Protein AF-A0A947M4A8-F1 (afdb_monomer_lite)

Sequence (97 aa):
MIPVLATLAAILVSLAGIILLAASDPKRRRVFGLPEARRRPVALACLCLVAPGIALLIAGQPAAFVMWLAAVPLVGWALAALSPTRVARMGSGLFRR

Structure (mmCIF, N/CA/C/O backbone):
data_AF-A0A947M4A8-F1
#
_entry.id   AF-A0A947M4A8-F1
#
loop_
_atom_site.group_PDB
_atom_site.id
_atom_site.type_symbol
_atom_site.label_atom_id
_atom_site.label_alt_id
_atom_site.label_comp_id
_atom_site.label_asym_id
_atom_site.label_entity_id
_atom_site.label_seq_id
_atom_site.pdbx_PDB_ins_code
_atom_site.Cartn_x
_atom_site.Cartn_y
_atom_site.Cartn_z
_atom_site.occupancy
_atom_site.B_iso_or_equiv
_atom_site.auth_seq_id
_atom_site.auth_comp_id
_atom_site.auth_asym_id
_atom_site.auth_atom_id
_atom_site.pdbx_PDB_model_num
ATOM 1 N N . MET A 1 1 ? 7.523 -9.712 -19.993 1.00 62.56 1 MET A N 1
ATOM 2 C CA . MET A 1 1 ? 7.109 -10.448 -18.770 1.00 62.56 1 MET A CA 1
ATOM 3 C C . MET A 1 1 ? 7.548 -9.748 -17.478 1.00 62.56 1 MET A C 1
ATOM 5 O O . MET A 1 1 ? 6.715 -9.586 -16.599 1.00 62.56 1 MET A O 1
ATOM 9 N N . ILE A 1 2 ? 8.789 -9.249 -17.383 1.00 72.62 2 ILE A N 1
ATOM 10 C CA . ILE A 1 2 ? 9.318 -8.501 -16.217 1.00 72.62 2 ILE A CA 1
ATOM 11 C C . ILE A 1 2 ? 8.440 -7.314 -15.736 1.00 72.62 2 ILE A C 1
ATOM 13 O O . ILE A 1 2 ? 8.185 -7.243 -14.534 1.00 72.62 2 ILE A O 1
ATOM 17 N N . PRO A 1 3 ? 7.912 -6.414 -16.599 1.00 82.00 3 PRO A N 1
ATOM 18 C CA . PRO A 1 3 ? 7.169 -5.241 -16.116 1.00 82.00 3 PRO A CA 1
ATOM 19 C C . PRO A 1 3 ? 5.827 -5.604 -15.470 1.00 82.00 3 PRO A C 1
ATOM 21 O O . PRO A 1 3 ? 5.401 -4.950 -14.522 1.00 82.00 3 PRO A O 1
ATOM 24 N N . VAL A 1 4 ? 5.179 -6.678 -15.932 1.00 90.25 4 VAL A N 1
ATOM 25 C CA . VAL A 1 4 ? 3.917 -7.161 -15.353 1.00 90.25 4 VAL A CA 1
ATOM 26 C C . VAL A 1 4 ? 4.151 -7.662 -13.931 1.00 90.25 4 VAL A C 1
ATOM 28 O O . VAL A 1 4 ? 3.430 -7.274 -13.017 1.00 90.25 4 VAL A O 1
ATOM 31 N N . LEU A 1 5 ? 5.200 -8.464 -13.725 1.00 92.12 5 LEU A N 1
ATOM 32 C CA . LEU A 1 5 ? 5.537 -8.979 -12.401 1.00 92.12 5 LEU A CA 1
ATOM 33 C C . LEU A 1 5 ? 5.912 -7.847 -11.434 1.00 92.12 5 LEU A C 1
ATOM 35 O O . LEU A 1 5 ? 5.440 -7.839 -10.299 1.00 92.12 5 LEU A O 1
ATOM 39 N N . ALA A 1 6 ? 6.689 -6.862 -11.898 1.00 90.44 6 ALA A N 1
ATOM 40 C CA . ALA A 1 6 ? 7.032 -5.677 -11.111 1.00 90.44 6 ALA A CA 1
ATOM 41 C C . ALA A 1 6 ? 5.788 -4.857 -10.726 1.00 90.44 6 ALA A C 1
ATOM 43 O O . ALA A 1 6 ? 5.662 -4.431 -9.580 1.00 90.44 6 ALA A O 1
ATOM 44 N N . THR A 1 7 ? 4.840 -4.697 -11.655 1.00 91.38 7 THR A N 1
ATOM 45 C CA . THR A 1 7 ? 3.564 -4.004 -11.404 1.00 91.38 7 THR A CA 1
ATOM 46 C C . THR A 1 7 ? 2.749 -4.731 -10.335 1.00 91.38 7 THR A C 1
ATOM 48 O O . THR A 1 7 ? 2.321 -4.117 -9.359 1.00 91.38 7 THR A O 1
ATOM 51 N N . LEU A 1 8 ? 2.569 -6.049 -10.477 1.00 93.62 8 LEU A N 1
ATOM 52 C CA . LEU A 1 8 ? 1.815 -6.860 -9.516 1.00 93.62 8 LEU A CA 1
ATOM 53 C C . LEU A 1 8 ? 2.462 -6.841 -8.128 1.00 93.62 8 LEU A C 1
ATOM 55 O O . LEU A 1 8 ? 1.765 -6.644 -7.134 1.00 93.62 8 LEU A O 1
ATOM 59 N N . ALA A 1 9 ? 3.786 -6.989 -8.056 1.00 93.25 9 ALA A N 1
ATOM 60 C CA . ALA A 1 9 ? 4.520 -6.922 -6.798 1.00 93.25 9 ALA A CA 1
ATOM 61 C C . ALA A 1 9 ? 4.354 -5.553 -6.124 1.00 93.25 9 ALA A C 1
ATOM 63 O O . ALA A 1 9 ? 4.042 -5.490 -4.935 1.00 93.25 9 ALA A O 1
ATOM 64 N N . ALA A 1 10 ? 4.486 -4.461 -6.884 1.00 92.94 10 ALA A N 1
ATOM 65 C CA . ALA A 1 10 ? 4.309 -3.115 -6.356 1.00 92.94 10 ALA A CA 1
ATOM 66 C C . ALA A 1 10 ? 2.894 -2.890 -5.810 1.00 92.94 10 ALA A C 1
ATOM 68 O O . ALA A 1 10 ? 2.737 -2.359 -4.713 1.00 92.94 10 ALA A O 1
ATOM 69 N N . ILE A 1 11 ? 1.868 -3.350 -6.534 1.00 94.12 11 ILE A N 1
ATOM 70 C CA . ILE A 1 11 ? 0.472 -3.257 -6.090 1.00 94.12 11 ILE A CA 1
ATOM 71 C C . ILE A 1 11 ? 0.262 -4.052 -4.799 1.00 94.12 11 ILE A C 1
ATOM 73 O O . ILE A 1 11 ? -0.327 -3.520 -3.862 1.00 94.12 11 ILE A O 1
ATOM 77 N N . LEU A 1 12 ? 0.754 -5.293 -4.716 1.00 93.56 12 LEU A N 1
ATOM 78 C CA . LEU A 1 12 ? 0.581 -6.147 -3.535 1.00 93.56 12 LEU A CA 1
ATOM 79 C C . LEU A 1 12 ? 1.251 -5.556 -2.287 1.00 93.56 12 LEU A C 1
ATOM 81 O O . LEU A 1 12 ? 0.645 -5.543 -1.213 1.00 93.56 12 LEU A O 1
ATOM 85 N N . VAL A 1 13 ? 2.470 -5.028 -2.430 1.00 94.06 13 VAL A N 1
ATOM 86 C CA . VAL A 1 13 ? 3.191 -4.375 -1.325 1.00 94.06 13 VAL A CA 1
ATOM 87 C C . VAL A 1 13 ? 2.454 -3.111 -0.874 1.00 94.06 13 VAL A C 1
ATOM 89 O O . VAL A 1 13 ? 2.233 -2.923 0.327 1.00 94.06 13 VAL A O 1
ATOM 92 N N . SER A 1 14 ? 1.982 -2.291 -1.815 1.00 94.00 14 SER A N 1
ATOM 93 C CA . SER A 1 14 ? 1.182 -1.110 -1.487 1.00 94.00 14 SER A CA 1
ATOM 94 C C . SER A 1 14 ? -0.150 -1.470 -0.829 1.00 94.00 14 SER A C 1
ATOM 96 O O . SER A 1 14 ? -0.571 -0.789 0.107 1.00 94.00 14 SER A O 1
ATOM 98 N N . LEU A 1 15 ? -0.782 -2.576 -1.237 1.00 92.00 15 LEU A N 1
ATOM 99 C CA . LEU A 1 15 ? -2.013 -3.086 -0.628 1.00 92.00 15 LEU A CA 1
ATOM 100 C C . LEU A 1 15 ? -1.829 -3.411 0.848 1.00 92.00 15 LEU A C 1
ATOM 102 O O . LEU A 1 15 ? -2.660 -3.028 1.672 1.00 92.00 15 LEU A O 1
ATOM 106 N N . ALA A 1 16 ? -0.731 -4.089 1.185 1.00 90.75 16 ALA A N 1
ATOM 107 C CA . ALA A 1 16 ? -0.392 -4.386 2.569 1.00 90.75 16 ALA A CA 1
ATOM 108 C C . ALA A 1 16 ? -0.256 -3.090 3.386 1.00 90.75 16 ALA A C 1
ATOM 110 O O . ALA A 1 16 ? -0.813 -2.995 4.481 1.00 90.7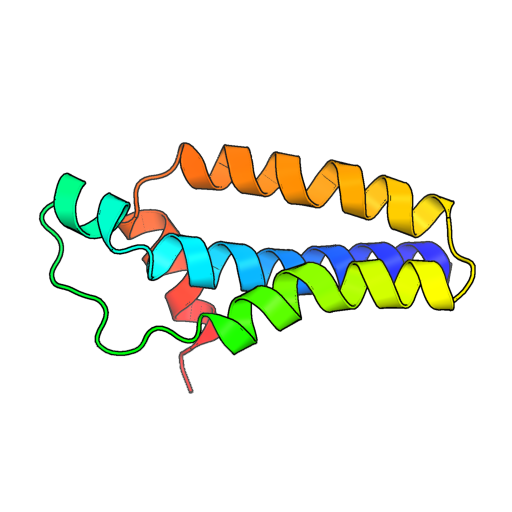5 16 ALA A O 1
ATOM 111 N N . GLY A 1 17 ? 0.393 -2.064 2.821 1.00 90.25 17 GLY A N 1
ATOM 112 C CA . GLY A 1 17 ? 0.485 -0.730 3.421 1.00 90.25 17 GLY A CA 1
ATOM 113 C C . GLY A 1 17 ? -0.884 -0.101 3.702 1.00 90.25 17 GLY A C 1
ATOM 114 O O . GLY A 1 17 ? -1.147 0.320 4.832 1.00 90.25 17 GLY A O 1
ATOM 115 N N . ILE A 1 18 ? -1.795 -0.099 2.720 1.00 91.25 18 ILE A N 1
ATOM 116 C CA . ILE A 1 18 ? -3.151 0.451 2.907 1.00 91.25 18 ILE A CA 1
ATOM 117 C C . ILE A 1 18 ? -3.927 -0.335 3.961 1.00 91.25 18 ILE A C 1
ATOM 119 O O . ILE A 1 18 ? -4.562 0.278 4.815 1.00 91.25 18 ILE A O 1
ATOM 123 N N . ILE A 1 19 ? -3.882 -1.669 3.941 1.00 89.19 19 ILE A N 1
ATOM 124 C CA . ILE A 1 19 ? -4.597 -2.502 4.922 1.00 89.19 19 ILE A CA 1
ATOM 125 C C . ILE A 1 19 ? -4.106 -2.192 6.342 1.00 89.19 19 ILE A C 1
ATOM 127 O O . ILE A 1 19 ? -4.924 -2.042 7.253 1.00 89.19 19 ILE A O 1
ATOM 131 N N . LEU A 1 20 ? -2.792 -2.035 6.532 1.00 86.81 20 LEU A N 1
ATOM 132 C CA . LEU A 1 20 ? -2.204 -1.677 7.825 1.00 86.81 20 LEU A CA 1
ATOM 133 C C . LEU A 1 20 ? -2.649 -0.287 8.301 1.00 86.81 20 LEU A C 1
ATOM 135 O O . LEU A 1 20 ? -3.032 -0.136 9.467 1.00 86.81 20 LEU A O 1
ATOM 139 N N . LEU A 1 21 ? -2.652 0.717 7.418 1.00 87.62 21 LEU A N 1
ATOM 140 C CA . LEU A 1 21 ? -3.152 2.059 7.741 1.00 87.62 21 LEU A CA 1
ATOM 141 C C . LEU A 1 21 ? -4.648 2.019 8.076 1.00 87.62 21 LEU A C 1
ATOM 143 O O . LEU A 1 21 ? -5.070 2.494 9.128 1.00 87.62 21 LEU A O 1
ATOM 147 N N . ALA A 1 22 ? -5.445 1.367 7.235 1.00 87.06 22 ALA A N 1
ATOM 148 C CA . ALA A 1 22 ? -6.892 1.287 7.372 1.00 87.06 22 ALA A CA 1
ATOM 149 C C . ALA A 1 22 ? -7.344 0.526 8.633 1.00 87.06 22 ALA A C 1
ATOM 151 O O . ALA A 1 22 ? -8.394 0.858 9.187 1.00 87.06 22 ALA A O 1
ATOM 152 N N . ALA A 1 23 ? -6.576 -0.470 9.092 1.00 83.06 23 ALA A N 1
ATOM 153 C CA . ALA A 1 23 ? -6.843 -1.226 10.321 1.00 83.06 23 ALA A CA 1
ATOM 154 C C . ALA A 1 23 ? -6.395 -0.499 11.605 1.00 83.06 23 ALA A C 1
ATOM 156 O O . ALA A 1 23 ? -6.934 -0.756 12.688 1.00 83.06 23 ALA A O 1
ATOM 157 N N . SER A 1 24 ? -5.394 0.381 11.510 1.00 83.19 24 SER A N 1
ATOM 158 C CA . SER A 1 24 ? -4.846 1.127 12.653 1.00 83.19 24 SER A CA 1
ATOM 159 C C . SER A 1 24 ? -5.398 2.549 12.789 1.00 83.19 24 SER A C 1
ATOM 161 O O . SER A 1 24 ? -5.131 3.193 13.804 1.00 83.19 24 SER A O 1
ATOM 163 N N . ASP A 1 25 ? -6.211 3.002 11.829 1.00 85.19 25 ASP A N 1
ATOM 164 C CA . ASP A 1 25 ? -6.789 4.345 11.799 1.00 85.19 25 ASP A CA 1
ATOM 165 C C . ASP A 1 25 ? -7.636 4.660 13.058 1.00 85.19 25 ASP A C 1
ATOM 167 O O . ASP A 1 25 ? -8.671 4.017 13.295 1.00 85.19 25 ASP A O 1
ATOM 171 N N . PRO A 1 26 ? -7.238 5.657 13.876 1.00 82.44 26 PRO A N 1
ATOM 172 C CA . PRO A 1 26 ? -7.940 5.998 15.113 1.00 82.44 26 PRO A CA 1
ATOM 173 C C . PRO A 1 26 ? -9.354 6.534 14.880 1.00 82.44 26 PRO A C 1
ATOM 175 O O . PRO A 1 26 ? -10.258 6.242 15.664 1.00 82.44 26 PRO A O 1
ATOM 178 N N . LYS A 1 27 ? -9.567 7.297 13.798 1.00 83.38 27 LYS A N 1
ATOM 179 C CA . LYS A 1 27 ? -10.863 7.921 13.497 1.00 83.38 27 LYS A CA 1
ATOM 180 C C . LYS A 1 27 ? -11.903 6.853 13.169 1.00 83.38 27 LYS A C 1
ATOM 182 O O . LYS A 1 27 ? -12.987 6.863 13.751 1.00 83.38 27 LYS A O 1
ATOM 187 N N . ARG A 1 28 ? -11.561 5.887 12.314 1.00 80.69 28 ARG A N 1
ATOM 188 C CA . ARG A 1 28 ? -12.422 4.742 11.990 1.00 80.69 28 ARG A CA 1
ATOM 189 C C . ARG A 1 28 ? -12.663 3.881 13.220 1.00 80.69 28 ARG A C 1
ATOM 191 O O . ARG A 1 28 ? -13.805 3.547 13.499 1.00 80.69 28 ARG A O 1
ATOM 198 N N . ARG A 1 29 ? -11.642 3.559 14.015 1.00 83.31 29 ARG A N 1
ATOM 199 C CA . ARG A 1 29 ? -11.854 2.736 15.221 1.00 83.31 29 ARG A CA 1
ATOM 200 C C . ARG A 1 29 ? -12.786 3.409 16.230 1.00 83.31 29 ARG A C 1
ATOM 202 O O . ARG A 1 29 ? -13.673 2.733 16.744 1.00 83.31 29 ARG A O 1
ATOM 209 N N . ARG A 1 30 ? -12.665 4.728 16.426 1.00 85.25 30 ARG A N 1
ATOM 210 C CA . ARG A 1 30 ? -13.549 5.508 17.306 1.00 85.25 30 ARG A CA 1
ATOM 211 C C . ARG A 1 30 ? -15.002 5.513 16.827 1.00 85.25 30 ARG A C 1
ATOM 213 O O . ARG A 1 30 ? -15.891 5.276 17.634 1.00 85.25 30 ARG A O 1
ATOM 220 N N . VAL A 1 31 ? -15.242 5.743 15.532 1.00 87.00 31 VAL A N 1
ATOM 221 C CA . VAL A 1 31 ? -16.601 5.731 14.947 1.00 87.00 31 VAL A CA 1
ATOM 222 C C . VAL A 1 31 ? -17.277 4.366 15.111 1.00 87.00 31 VAL A C 1
ATOM 224 O O . VAL A 1 31 ? -18.481 4.299 15.324 1.00 87.00 31 VAL A O 1
ATOM 227 N N . PHE A 1 32 ? -16.504 3.281 15.056 1.00 83.88 32 PHE A N 1
ATOM 228 C CA . PHE A 1 32 ? -17.009 1.913 15.202 1.00 83.88 32 PHE A CA 1
ATOM 229 C C . PHE A 1 32 ? -16.929 1.366 16.642 1.00 83.88 32 PHE A C 1
ATOM 231 O O . PHE A 1 32 ? -17.125 0.168 16.839 1.00 83.88 32 PHE A O 1
ATOM 238 N N . GLY A 1 33 ? -16.624 2.200 17.645 1.00 83.19 33 GLY A N 1
ATOM 239 C CA . GLY A 1 33 ? -16.572 1.790 19.057 1.00 83.19 33 GLY A CA 1
ATOM 240 C C . GLY A 1 33 ? -15.491 0.752 19.390 1.00 83.19 33 GLY A C 1
ATOM 241 O O . GLY A 1 33 ? -15.598 0.043 20.387 1.00 83.19 33 GLY A O 1
ATOM 242 N N . LEU A 1 34 ? -14.459 0.625 18.553 1.00 82.75 34 LEU A N 1
ATOM 243 C CA . LEU A 1 34 ? -13.358 -0.313 18.766 1.00 82.75 34 LEU A CA 1
ATOM 244 C C . LEU A 1 34 ? -12.302 0.298 19.705 1.00 82.75 34 LEU A C 1
ATOM 246 O O . LEU A 1 34 ? -12.041 1.501 19.618 1.00 82.75 34 LEU A O 1
ATOM 250 N N . PRO A 1 35 ? -11.620 -0.515 20.539 1.00 80.75 35 PRO A N 1
ATOM 251 C CA . PRO A 1 35 ? -10.511 -0.040 21.368 1.00 80.75 35 PRO A CA 1
ATOM 252 C C . PRO A 1 35 ? -9.401 0.545 20.493 1.00 80.75 35 PRO A C 1
ATOM 254 O O . PRO A 1 35 ? -9.317 0.221 19.308 1.00 80.75 35 PRO A O 1
ATOM 257 N N . GLU A 1 36 ? -8.516 1.373 21.041 1.00 78.81 36 GLU A N 1
ATOM 258 C CA . GLU A 1 36 ? -7.403 1.920 20.262 1.00 78.81 36 GLU A CA 1
ATOM 259 C C . GLU A 1 36 ? -6.407 0.843 19.796 1.00 78.81 36 GLU A C 1
ATOM 261 O O . GLU A 1 36 ? -6.257 -0.228 20.389 1.00 78.81 36 GLU A O 1
ATOM 266 N N . ALA A 1 37 ? -5.709 1.117 18.692 1.00 76.81 37 ALA A N 1
ATOM 267 C CA . ALA A 1 37 ? -4.634 0.255 18.215 1.00 76.81 37 ALA A CA 1
ATOM 268 C C . ALA A 1 37 ? -3.411 0.359 19.143 1.00 76.81 37 ALA A C 1
ATOM 270 O O . ALA A 1 37 ? -2.824 1.433 19.257 1.00 76.81 37 ALA A O 1
ATOM 271 N N . ARG A 1 38 ? -2.981 -0.766 19.739 1.00 72.56 38 ARG A N 1
ATOM 272 C CA . ARG A 1 38 ? -1.792 -0.836 20.617 1.00 72.56 38 ARG A CA 1
ATOM 273 C C . ARG A 1 38 ? -0.483 -0.497 19.893 1.00 72.56 38 ARG A C 1
ATOM 275 O O . ARG A 1 38 ? 0.441 0.021 20.507 1.00 72.56 38 ARG A O 1
ATOM 282 N N . ARG A 1 39 ? -0.386 -0.809 18.596 1.00 74.44 39 ARG A N 1
ATOM 283 C CA . ARG A 1 39 ? 0.751 -0.461 17.730 1.00 74.44 39 ARG A CA 1
ATOM 284 C C . ARG A 1 39 ? 0.230 0.182 16.451 1.00 74.44 39 ARG A C 1
ATOM 286 O O . ARG A 1 39 ? -0.705 -0.331 15.839 1.00 74.44 39 ARG A O 1
ATOM 293 N N . ARG A 1 40 ? 0.854 1.291 16.057 1.00 78.19 40 ARG A N 1
ATOM 294 C CA . ARG A 1 40 ? 0.524 2.062 14.854 1.00 78.19 40 ARG A CA 1
ATOM 295 C C . ARG A 1 40 ? 1.782 2.146 13.987 1.00 78.19 40 ARG A C 1
ATOM 297 O O . ARG A 1 40 ? 2.534 3.109 14.124 1.00 78.19 40 ARG A O 1
ATOM 304 N N . PRO A 1 41 ? 2.076 1.141 13.145 1.00 83.12 41 PRO A N 1
ATOM 305 C CA . PRO A 1 41 ? 3.273 1.141 12.307 1.00 83.12 41 PRO A CA 1
ATOM 306 C C . PRO A 1 41 ? 3.111 2.102 11.114 1.00 83.12 41 PRO A C 1
ATOM 308 O O . PRO A 1 41 ? 3.287 1.700 9.971 1.00 83.12 41 PRO A O 1
ATOM 311 N N . VAL A 1 42 ? 2.744 3.366 11.364 1.00 86.81 42 VAL A N 1
ATOM 312 C CA . VAL A 1 42 ? 2.368 4.346 10.330 1.00 86.81 42 VAL A CA 1
ATOM 313 C C . VAL A 1 42 ? 3.515 4.570 9.356 1.00 86.81 42 VAL A C 1
ATOM 315 O O . VAL A 1 42 ? 3.307 4.486 8.155 1.00 86.81 42 VAL A O 1
ATOM 318 N N . ALA A 1 43 ? 4.736 4.771 9.860 1.00 89.25 43 ALA A N 1
ATOM 319 C CA . ALA A 1 43 ? 5.909 4.978 9.014 1.00 89.25 43 ALA A CA 1
ATOM 320 C C . ALA A 1 43 ? 6.174 3.778 8.090 1.00 89.25 43 ALA A C 1
ATOM 322 O O . ALA A 1 43 ? 6.344 3.954 6.887 1.00 89.25 43 ALA A O 1
ATOM 323 N N . LEU A 1 44 ? 6.137 2.556 8.635 1.00 88.31 44 LEU A N 1
ATOM 324 C CA . LEU A 1 44 ? 6.321 1.332 7.855 1.00 88.31 44 LEU A CA 1
ATOM 325 C C . LEU A 1 44 ? 5.195 1.144 6.831 1.00 88.31 44 LEU A C 1
ATOM 327 O O . LEU A 1 44 ? 5.457 0.797 5.687 1.00 88.31 44 LEU A O 1
ATOM 331 N N . ALA A 1 45 ? 3.948 1.407 7.219 1.00 90.81 45 ALA A N 1
ATOM 332 C CA . ALA A 1 45 ? 2.803 1.263 6.333 1.00 90.81 45 ALA A CA 1
ATOM 333 C C . ALA A 1 45 ? 2.816 2.307 5.202 1.00 90.81 45 ALA A C 1
ATOM 335 O O . ALA A 1 45 ? 2.537 1.957 4.057 1.00 90.81 45 ALA A O 1
ATOM 336 N N . CYS A 1 46 ? 3.220 3.551 5.485 1.00 92.06 46 CYS A N 1
ATOM 337 C CA . CYS A 1 46 ? 3.465 4.580 4.473 1.00 92.06 46 CYS A CA 1
ATOM 338 C C . CYS A 1 46 ? 4.620 4.198 3.542 1.00 92.06 46 CYS A C 1
ATOM 340 O O . CYS A 1 46 ? 4.517 4.394 2.332 1.00 92.06 46 CYS A O 1
ATOM 342 N N . LEU A 1 47 ? 5.695 3.616 4.082 1.00 93.31 47 LEU A N 1
ATOM 343 C CA . LEU A 1 47 ? 6.816 3.138 3.279 1.00 93.31 47 LEU A CA 1
ATOM 344 C C . LEU A 1 47 ? 6.369 2.019 2.331 1.00 93.31 47 LEU A C 1
ATOM 346 O O . LEU A 1 47 ? 6.598 2.120 1.132 1.00 93.31 47 LEU A O 1
ATOM 350 N N . CYS A 1 48 ? 5.666 1.000 2.833 1.00 92.81 48 CYS A N 1
ATOM 351 C CA . CYS A 1 48 ? 5.101 -0.066 2.000 1.00 92.81 48 CYS A CA 1
ATOM 352 C C . CYS A 1 48 ? 4.109 0.476 0.966 1.00 92.81 48 CYS A C 1
ATOM 354 O O . CYS A 1 48 ? 4.056 -0.030 -0.150 1.00 92.81 48 CYS A O 1
ATOM 356 N N . LEU A 1 49 ? 3.345 1.513 1.316 1.00 93.44 49 LEU A N 1
ATOM 357 C CA . LEU A 1 49 ? 2.413 2.149 0.398 1.00 93.44 49 LEU A CA 1
ATOM 358 C C . LEU A 1 49 ? 3.140 2.839 -0.757 1.00 93.44 49 LEU A C 1
ATOM 360 O O . LEU A 1 49 ? 2.812 2.559 -1.901 1.00 93.44 49 LEU A O 1
ATOM 364 N N . VAL A 1 50 ? 4.108 3.713 -0.477 1.00 93.88 50 VAL A N 1
ATOM 365 C CA . VAL A 1 50 ? 4.650 4.658 -1.470 1.00 93.88 50 VAL A CA 1
ATOM 366 C C . VAL A 1 50 ? 5.934 4.160 -2.142 1.00 93.88 50 VAL A C 1
ATOM 368 O O . VAL A 1 50 ? 6.130 4.398 -3.335 1.00 93.88 50 VAL A O 1
ATOM 371 N N . ALA A 1 51 ? 6.803 3.448 -1.417 1.00 95.31 51 ALA A N 1
ATOM 372 C CA . ALA A 1 51 ? 8.116 3.042 -1.924 1.00 95.31 51 ALA A CA 1
ATOM 373 C C . ALA A 1 51 ? 8.067 2.219 -3.228 1.00 95.31 51 ALA A C 1
ATOM 375 O O . ALA A 1 51 ? 8.894 2.486 -4.101 1.00 95.31 51 ALA A O 1
ATOM 376 N N . PRO A 1 52 ? 7.114 1.283 -3.434 1.00 94.12 52 PRO A N 1
ATOM 377 C CA . PRO A 1 52 ? 7.066 0.513 -4.675 1.00 94.12 52 PRO A CA 1
ATOM 378 C C . PRO A 1 52 ? 6.796 1.376 -5.913 1.00 94.12 52 PRO A C 1
ATOM 380 O O . PRO A 1 52 ? 7.415 1.163 -6.952 1.00 94.12 52 PRO A O 1
ATOM 383 N N . GLY A 1 53 ? 5.928 2.387 -5.800 1.00 93.06 53 GLY A N 1
ATOM 384 C CA . GLY A 1 53 ? 5.649 3.318 -6.895 1.00 93.06 53 GLY A CA 1
ATOM 385 C C . GLY A 1 53 ? 6.865 4.170 -7.260 1.00 93.06 53 GLY A C 1
ATOM 386 O O . GLY A 1 53 ? 7.188 4.314 -8.438 1.00 93.06 53 GLY A O 1
ATOM 387 N N . ILE A 1 54 ? 7.592 4.666 -6.252 1.00 95.62 54 ILE A N 1
ATOM 388 C CA . ILE A 1 54 ? 8.847 5.407 -6.465 1.00 95.62 54 ILE A CA 1
ATOM 389 C C . ILE A 1 54 ? 9.892 4.511 -7.144 1.00 95.62 54 ILE A C 1
ATOM 391 O O . ILE A 1 54 ? 10.550 4.943 -8.090 1.00 95.62 54 ILE A O 1
ATOM 395 N N . ALA A 1 55 ? 10.015 3.253 -6.715 1.00 95.12 55 ALA A N 1
ATOM 396 C CA . ALA A 1 55 ? 10.942 2.303 -7.323 1.00 95.12 55 ALA A CA 1
ATOM 397 C C . ALA A 1 55 ? 10.630 2.048 -8.810 1.00 95.12 55 ALA A C 1
ATOM 399 O O . ALA A 1 55 ? 11.553 1.995 -9.620 1.00 95.12 55 ALA A O 1
ATOM 400 N N . LEU A 1 56 ? 9.348 1.953 -9.193 1.00 94.00 56 LEU A N 1
ATOM 401 C CA . LEU A 1 56 ? 8.938 1.816 -10.600 1.00 94.00 56 LEU A CA 1
ATOM 402 C C . LEU A 1 56 ? 9.318 3.042 -11.447 1.00 94.00 56 LEU A C 1
ATOM 404 O O . LEU A 1 56 ? 9.745 2.887 -12.592 1.00 94.00 56 LEU A O 1
ATOM 408 N N . LEU A 1 57 ? 9.191 4.245 -10.879 1.00 93.69 57 LEU A N 1
ATOM 409 C CA . LEU A 1 57 ? 9.602 5.503 -11.510 1.00 93.69 57 LEU A CA 1
ATOM 410 C C . LEU A 1 57 ? 11.115 5.540 -11.758 1.00 93.69 57 LEU A C 1
ATOM 412 O O . LEU A 1 57 ? 11.542 5.791 -12.882 1.00 93.69 57 LEU A O 1
ATOM 416 N N . ILE A 1 58 ? 11.918 5.231 -10.733 1.00 96.12 58 ILE A N 1
ATOM 417 C CA . ILE A 1 58 ? 13.390 5.209 -10.825 1.00 96.12 58 ILE A CA 1
ATOM 418 C C . ILE A 1 58 ? 13.865 4.138 -11.817 1.00 96.12 58 ILE A C 1
ATOM 420 O O . ILE A 1 58 ? 14.810 4.366 -12.565 1.00 96.12 58 ILE A O 1
ATOM 424 N N . ALA A 1 59 ? 13.185 2.990 -11.874 1.00 93.81 59 ALA A N 1
ATOM 425 C CA . ALA A 1 59 ? 13.489 1.913 -12.815 1.00 93.81 59 ALA A CA 1
ATOM 426 C C . ALA A 1 59 ? 13.086 2.220 -14.274 1.00 93.81 59 ALA A C 1
ATOM 428 O O . ALA A 1 59 ? 13.241 1.355 -15.139 1.00 93.81 59 ALA A O 1
ATOM 429 N N . GLY A 1 60 ? 12.539 3.409 -14.559 1.00 93.38 60 GLY A N 1
ATOM 430 C CA . GLY A 1 60 ? 12.144 3.815 -15.907 1.00 93.38 60 GLY A CA 1
ATOM 431 C C . GLY A 1 60 ? 10.953 3.027 -16.455 1.00 93.38 60 GLY A C 1
ATOM 432 O O . GLY A 1 60 ? 10.878 2.793 -17.659 1.00 93.38 60 GLY A O 1
ATOM 433 N N . GLN A 1 61 ? 10.029 2.591 -15.589 1.00 93.25 61 GLN A N 1
ATOM 434 C CA . GLN A 1 61 ? 8.854 1.791 -15.960 1.00 93.25 61 GLN A CA 1
ATOM 435 C C . GLN A 1 61 ? 7.556 2.622 -15.871 1.00 93.25 61 GLN A C 1
ATOM 437 O O . GLN A 1 61 ? 6.722 2.373 -14.993 1.00 93.25 61 GLN A O 1
ATOM 442 N N . PRO A 1 62 ? 7.326 3.602 -16.771 1.00 91.12 62 PRO A N 1
ATOM 443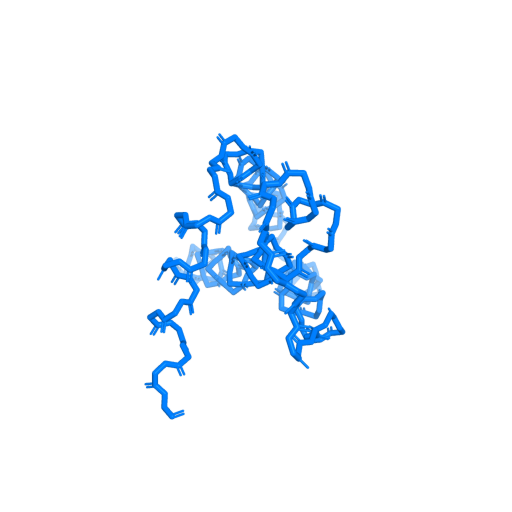 C CA . PRO A 1 62 ? 6.205 4.537 -16.656 1.00 91.12 62 PRO A CA 1
ATOM 444 C C . PRO A 1 62 ? 4.841 3.847 -16.775 1.00 91.12 62 PRO A C 1
ATOM 446 O O . PRO A 1 62 ? 3.921 4.185 -16.039 1.00 91.12 62 PRO A O 1
ATOM 449 N N . ALA A 1 63 ? 4.708 2.833 -17.638 1.00 93.12 63 ALA A N 1
ATOM 450 C CA . ALA A 1 63 ? 3.460 2.080 -17.774 1.00 93.12 63 ALA A CA 1
ATOM 451 C C 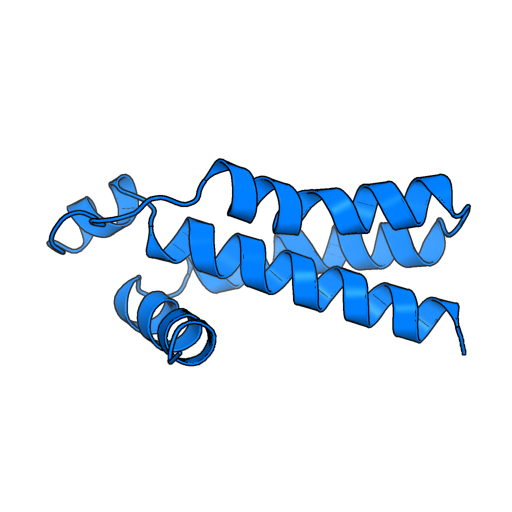. ALA A 1 63 ? 3.097 1.326 -16.481 1.00 93.12 63 ALA A C 1
ATOM 453 O O . ALA A 1 63 ? 1.956 1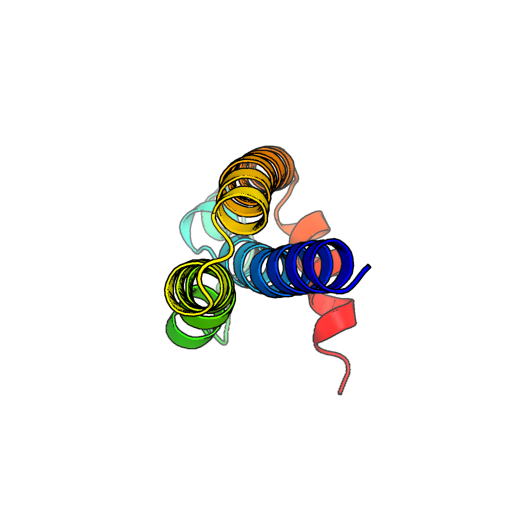.390 -16.027 1.00 93.12 63 ALA A O 1
ATOM 454 N N . ALA A 1 64 ? 4.078 0.662 -15.858 1.00 93.56 64 ALA A N 1
ATOM 455 C CA . ALA A 1 64 ? 3.896 -0.022 -14.578 1.00 93.56 64 ALA A CA 1
ATOM 456 C C . ALA A 1 64 ? 3.528 0.965 -13.464 1.00 93.56 64 ALA A C 1
ATOM 458 O O . ALA A 1 64 ? 2.626 0.698 -12.671 1.00 93.56 64 ALA A O 1
ATOM 459 N N . PHE A 1 65 ? 4.192 2.126 -13.436 1.00 94.06 65 PHE A N 1
ATOM 460 C CA . PHE A 1 65 ? 3.890 3.193 -12.489 1.00 94.06 65 PHE A CA 1
ATOM 461 C C . PHE A 1 65 ? 2.455 3.712 -12.646 1.00 94.06 65 PHE A C 1
ATOM 463 O O . PHE A 1 65 ? 1.746 3.819 -11.651 1.00 94.06 65 PHE A O 1
ATO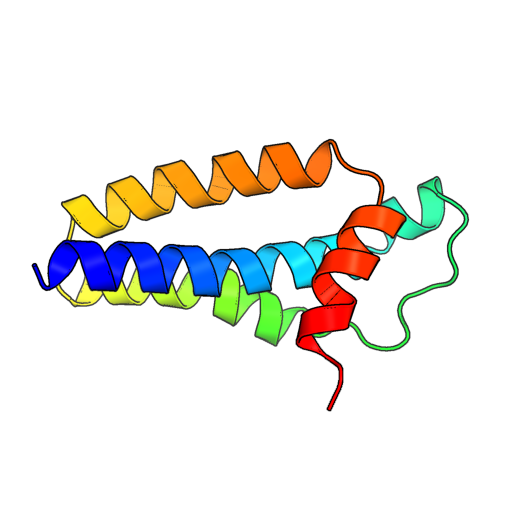M 470 N N . VAL A 1 66 ? 1.994 3.971 -13.873 1.00 95.12 66 VAL A N 1
ATOM 471 C CA . VAL A 1 66 ? 0.616 4.427 -14.130 1.00 95.12 66 VAL A CA 1
ATOM 472 C C . VAL A 1 66 ? -0.407 3.365 -13.722 1.00 95.12 66 VAL A C 1
ATOM 474 O O . VAL A 1 66 ? -1.401 3.697 -13.078 1.00 95.12 66 VAL A O 1
ATOM 477 N N . MET A 1 67 ? -0.163 2.085 -14.027 1.00 94.75 67 MET A N 1
ATOM 478 C CA . MET A 1 67 ? -1.053 1.002 -13.586 1.00 94.75 67 MET A CA 1
ATOM 479 C C . MET A 1 67 ? -1.116 0.895 -12.061 1.00 94.75 67 MET A C 1
ATOM 481 O O . MET A 1 67 ? -2.200 0.768 -11.491 1.00 94.75 67 MET A O 1
ATOM 485 N N . TRP A 1 68 ? 0.034 0.980 -11.393 1.00 95.19 68 TRP A N 1
ATOM 486 C CA . TRP A 1 68 ? 0.116 1.018 -9.937 1.00 95.19 68 TRP A CA 1
ATOM 487 C C . TRP A 1 68 ? -0.641 2.227 -9.362 1.00 95.19 68 TRP A C 1
ATOM 489 O O . TRP A 1 68 ? -1.457 2.066 -8.453 1.00 95.19 68 TRP A O 1
ATOM 499 N N . LEU A 1 69 ? -0.447 3.414 -9.946 1.00 94.75 69 LEU A N 1
ATOM 500 C CA . LEU A 1 69 ? -1.088 4.663 -9.534 1.00 94.75 69 LEU A CA 1
ATOM 501 C C . LEU A 1 69 ? -2.610 4.621 -9.708 1.00 94.75 69 LEU A C 1
ATOM 503 O O . LEU A 1 69 ? -3.317 5.255 -8.936 1.00 94.75 69 LEU A O 1
ATOM 507 N N . ALA A 1 70 ? -3.126 3.869 -10.680 1.00 94.88 70 ALA A N 1
ATOM 508 C CA . ALA A 1 70 ? -4.561 3.649 -10.842 1.00 94.88 70 ALA A CA 1
ATOM 509 C C . ALA A 1 70 ? -5.107 2.610 -9.843 1.00 94.88 70 ALA A C 1
ATOM 511 O O . ALA A 1 70 ? -6.150 2.822 -9.221 1.00 94.88 70 ALA A O 1
ATOM 512 N N . ALA A 1 71 ? -4.402 1.489 -9.664 1.00 94.00 71 ALA A N 1
ATOM 513 C CA . ALA A 1 71 ? -4.865 0.374 -8.840 1.00 94.00 71 ALA A CA 1
ATOM 514 C C . ALA A 1 71 ? -4.881 0.700 -7.337 1.00 94.00 71 ALA A C 1
ATOM 516 O O . ALA A 1 71 ? -5.836 0.358 -6.636 1.00 94.00 71 ALA A O 1
ATOM 517 N N . VAL A 1 72 ? -3.840 1.367 -6.831 1.00 93.69 72 VAL A N 1
ATOM 518 C CA . VAL A 1 72 ? -3.667 1.627 -5.392 1.00 93.69 72 VAL A CA 1
ATOM 519 C C . VAL A 1 72 ? -4.799 2.495 -4.811 1.00 93.69 72 VAL A C 1
ATOM 521 O O . VAL A 1 72 ? -5.402 2.076 -3.817 1.00 93.69 72 VAL A O 1
ATOM 524 N N . PRO A 1 73 ? -5.178 3.643 -5.409 1.00 93.19 73 PRO A N 1
ATOM 525 C CA . PRO A 1 73 ? -6.328 4.422 -4.962 1.00 93.19 73 PRO A CA 1
ATOM 526 C C . PRO A 1 73 ? -7.639 3.649 -5.068 1.00 93.19 73 PRO A C 1
ATOM 528 O O . PRO A 1 73 ? -8.424 3.684 -4.125 1.00 93.19 73 PRO A O 1
ATOM 531 N N . LEU A 1 74 ? -7.867 2.908 -6.160 1.00 94.19 74 LEU A N 1
ATOM 532 C CA . LEU A 1 74 ? -9.099 2.135 -6.349 1.00 94.19 74 LEU A CA 1
ATOM 533 C C . LEU A 1 74 ? -9.323 1.151 -5.190 1.00 94.19 74 LEU A C 1
ATOM 535 O O . LEU A 1 74 ? -10.414 1.077 -4.621 1.00 94.19 74 LEU A O 1
ATOM 539 N N . VAL A 1 75 ? -8.267 0.444 -4.778 1.00 89.75 75 VAL A N 1
ATOM 540 C CA . VAL A 1 75 ? -8.350 -0.466 -3.630 1.00 89.75 75 VAL A CA 1
ATOM 541 C C . VAL A 1 75 ? -8.460 0.294 -2.309 1.00 89.75 75 VAL A C 1
ATOM 543 O O . VAL A 1 75 ? -9.196 -0.139 -1.423 1.00 89.75 75 VAL A O 1
ATOM 546 N N . GLY A 1 76 ? -7.809 1.451 -2.173 1.00 89.56 76 GLY A N 1
ATOM 547 C CA . GLY A 1 76 ? -8.001 2.339 -1.024 1.00 89.56 76 GLY A CA 1
ATOM 548 C C . GLY A 1 76 ? -9.466 2.737 -0.824 1.00 89.56 76 GLY A C 1
ATOM 549 O O . GLY A 1 76 ? -9.983 2.639 0.290 1.00 89.56 76 GLY A O 1
ATOM 550 N N . TRP A 1 77 ? -10.160 3.092 -1.905 1.00 90.69 77 TRP A N 1
ATOM 551 C CA . TRP A 1 77 ? -11.591 3.399 -1.889 1.00 90.69 77 TRP A CA 1
ATOM 552 C C . TRP A 1 77 ? -12.442 2.173 -1.542 1.00 90.69 77 TRP A C 1
ATOM 554 O O . TRP A 1 77 ? -13.318 2.257 -0.680 1.00 90.69 77 TRP A O 1
ATOM 564 N N . ALA A 1 78 ? -12.146 1.012 -2.132 1.00 90.25 78 ALA A N 1
ATOM 565 C CA . ALA A 1 78 ? -12.834 -0.232 -1.789 1.00 90.25 78 ALA A CA 1
ATOM 566 C C . ALA A 1 78 ? -12.671 -0.589 -0.297 1.00 90.25 78 ALA A C 1
ATOM 568 O O . ALA A 1 78 ? -13.643 -0.932 0.373 1.00 90.25 78 ALA A O 1
ATOM 569 N N . LEU A 1 79 ? -11.464 -0.448 0.264 1.00 87.56 79 LEU A N 1
ATOM 570 C CA . LEU A 1 79 ? -11.187 -0.678 1.688 1.00 87.56 79 LEU A CA 1
ATOM 571 C C . LEU A 1 79 ? -11.852 0.362 2.599 1.00 87.56 79 LEU A C 1
ATOM 573 O O . LEU A 1 79 ? -12.235 0.034 3.730 1.00 87.56 79 LEU A O 1
ATOM 577 N N . ALA A 1 80 ? -12.002 1.603 2.133 1.00 86.62 80 ALA A N 1
ATOM 578 C CA . ALA A 1 80 ? -12.718 2.650 2.855 1.00 86.62 80 ALA A CA 1
ATOM 579 C C . ALA A 1 80 ? -14.208 2.306 3.023 1.00 86.62 80 ALA A C 1
ATOM 581 O O . ALA A 1 80 ? -14.765 2.558 4.095 1.00 86.62 80 ALA A O 1
ATOM 582 N N . ALA A 1 81 ? -14.811 1.650 2.026 1.00 87.56 81 ALA A N 1
ATOM 583 C CA . ALA A 1 81 ? -16.197 1.179 2.066 1.00 87.56 81 ALA A CA 1
ATOM 584 C C . ALA A 1 81 ? -16.427 -0.036 2.992 1.00 87.56 81 ALA A C 1
ATOM 586 O O . ALA A 1 81 ? -17.566 -0.342 3.342 1.00 87.56 81 ALA A O 1
ATOM 587 N N . LEU A 1 82 ? -15.371 -0.742 3.415 1.00 85.81 82 LEU A N 1
ATOM 588 C CA . LEU A 1 82 ? -15.478 -1.896 4.316 1.00 85.81 82 LEU A CA 1
ATOM 589 C C . LEU A 1 82 ? -15.451 -1.493 5.796 1.00 85.81 82 LEU A C 1
ATOM 591 O O . LEU A 1 82 ? -14.847 -0.496 6.178 1.00 85.81 82 LEU A O 1
ATOM 595 N N . SER A 1 83 ? -16.041 -2.312 6.672 1.00 80.94 83 SER A N 1
ATOM 596 C CA . SER A 1 83 ? -15.933 -2.100 8.121 1.00 80.94 83 SER A CA 1
ATOM 597 C C . SER A 1 83 ? -14.500 -2.353 8.626 1.00 80.94 83 SER A C 1
ATOM 599 O O . SER A 1 83 ? -13.821 -3.263 8.134 1.00 80.94 83 SER A O 1
ATOM 601 N N . PRO A 1 84 ? -14.029 -1.629 9.661 1.00 76.00 84 PRO A N 1
ATOM 602 C CA . PRO A 1 84 ? -12.682 -1.812 10.208 1.00 76.00 84 PRO A CA 1
ATOM 603 C C . PRO A 1 84 ? -12.446 -3.226 10.756 1.00 76.00 84 PRO A C 1
ATOM 605 O O . PRO A 1 84 ? -11.323 -3.714 10.716 1.00 76.00 84 PRO A O 1
ATOM 608 N N . THR A 1 85 ? -13.494 -3.932 11.196 1.00 76.31 85 THR A N 1
ATOM 609 C CA . THR A 1 85 ? -13.417 -5.343 11.613 1.00 76.31 85 THR A CA 1
ATOM 610 C C . THR A 1 85 ? -13.078 -6.294 10.464 1.00 76.31 85 THR A C 1
ATOM 612 O O . THR A 1 85 ? -12.283 -7.216 10.654 1.00 76.31 85 THR A O 1
ATOM 615 N N . ARG A 1 86 ? -13.627 -6.075 9.259 1.00 81.50 86 ARG A N 1
ATOM 616 C CA . ARG A 1 86 ? -13.268 -6.870 8.069 1.00 81.50 86 ARG A CA 1
ATOM 617 C C . ARG A 1 86 ? -11.833 -6.584 7.639 1.00 81.50 86 ARG A C 1
ATOM 619 O O . ARG A 1 86 ? -11.079 -7.521 7.392 1.00 81.50 86 ARG A O 1
ATOM 626 N N . VAL A 1 87 ? -11.442 -5.310 7.633 1.00 81.19 87 VAL A N 1
ATOM 627 C CA . VAL A 1 87 ? -10.077 -4.890 7.277 1.00 81.19 87 VAL A CA 1
ATOM 628 C C . VAL A 1 87 ? -9.050 -5.445 8.271 1.00 81.19 87 VAL A C 1
ATOM 630 O O . VAL A 1 87 ? -8.031 -5.995 7.863 1.00 81.19 87 VAL A O 1
ATOM 633 N N . ALA A 1 88 ? -9.340 -5.395 9.575 1.00 77.31 88 ALA A N 1
ATOM 634 C CA . ALA A 1 88 ? -8.477 -5.972 10.604 1.00 77.31 88 ALA A CA 1
ATOM 635 C C . ALA A 1 88 ? -8.336 -7.496 10.462 1.00 77.31 88 ALA A C 1
ATOM 637 O O . ALA A 1 88 ? -7.243 -8.025 10.656 1.00 77.31 88 ALA A O 1
ATOM 638 N N . ARG A 1 89 ? -9.401 -8.211 10.066 1.00 79.81 89 ARG A N 1
ATOM 639 C CA . ARG A 1 89 ? -9.329 -9.652 9.775 1.00 79.81 89 ARG A CA 1
ATOM 640 C C . ARG A 1 89 ? -8.393 -9.941 8.598 1.00 79.81 89 ARG A C 1
ATOM 642 O O . ARG A 1 89 ? -7.567 -10.842 8.708 1.00 79.81 89 ARG A O 1
ATOM 649 N N . MET A 1 90 ? -8.459 -9.147 7.528 1.00 78.12 90 MET A N 1
ATOM 650 C CA . MET A 1 90 ? -7.530 -9.256 6.392 1.00 78.12 90 MET A CA 1
ATOM 651 C C . MET A 1 90 ? -6.078 -8.986 6.818 1.00 78.12 90 MET A C 1
ATOM 653 O O . MET A 1 90 ? -5.181 -9.731 6.436 1.00 78.12 90 MET A O 1
ATOM 657 N N . GLY A 1 91 ? -5.848 -7.986 7.676 1.00 68.88 91 GLY A N 1
ATOM 658 C CA . GLY A 1 91 ? -4.521 -7.690 8.227 1.00 68.88 91 GLY A CA 1
ATOM 659 C C . GLY A 1 91 ? -3.999 -8.742 9.217 1.00 68.88 91 GLY A C 1
ATOM 660 O O . GLY A 1 91 ? -2.794 -8.953 9.306 1.00 68.88 91 GLY A O 1
ATOM 661 N N . SER A 1 92 ? -4.882 -9.445 9.936 1.00 67.88 92 SER A N 1
ATOM 662 C CA . SER A 1 92 ? -4.492 -10.444 10.946 1.00 67.88 92 SER A CA 1
ATOM 663 C C . SER A 1 92 ? -3.824 -11.692 10.356 1.00 67.88 92 SER A C 1
ATOM 665 O O . SER A 1 92 ? -2.957 -12.280 11.000 1.00 67.88 92 SER A O 1
ATOM 667 N N . GLY A 1 93 ? -4.155 -12.054 9.110 1.00 59.84 93 GLY A N 1
ATOM 668 C CA . GLY A 1 93 ? -3.448 -13.104 8.369 1.00 59.84 93 GLY A CA 1
ATOM 669 C C . GLY A 1 93 ? -2.011 -12.716 8.008 1.00 59.84 93 GLY A C 1
ATOM 670 O O . GLY A 1 93 ? -1.155 -13.587 7.903 1.00 59.84 93 GLY A O 1
ATOM 671 N N . LEU A 1 94 ? -1.728 -11.413 7.897 1.00 58.53 94 LEU A N 1
ATOM 672 C CA . LEU A 1 94 ? -0.395 -10.882 7.602 1.00 58.53 94 LEU A CA 1
ATOM 673 C C . LEU A 1 94 ? 0.544 -10.886 8.826 1.00 58.53 94 LEU A C 1
ATOM 675 O O . LEU A 1 94 ? 1.753 -10.778 8.658 1.00 58.53 94 LEU A O 1
ATOM 679 N N . PHE A 1 95 ? -0.002 -10.985 10.047 1.00 51.84 95 PHE A N 1
ATOM 680 C CA . PHE A 1 95 ? 0.728 -10.789 11.311 1.00 51.84 95 PHE A CA 1
ATOM 681 C C . PHE A 1 95 ? 0.670 -11.999 12.266 1.00 51.84 95 PHE A C 1
ATOM 683 O O . PHE A 1 95 ? 1.077 -11.885 13.419 1.00 51.84 95 PHE A O 1
ATOM 690 N N . ARG A 1 96 ? 0.183 -13.171 11.820 1.00 51.09 96 ARG A N 1
ATOM 691 C CA . ARG A 1 96 ? 0.385 -14.444 12.543 1.00 51.09 96 ARG A CA 1
ATOM 692 C C . ARG A 1 96 ? 1.836 -14.918 12.351 1.00 51.09 96 ARG A C 1
ATOM 694 O O . ARG A 1 96 ? 2.091 -15.829 11.567 1.00 51.09 96 ARG A O 1
ATOM 701 N N . ARG A 1 97 ? 2.777 -14.282 13.046 1.00 42.03 97 ARG A N 1
ATOM 702 C CA . ARG A 1 97 ? 4.092 -14.833 13.398 1.00 42.03 97 ARG A CA 1
ATOM 703 C C . ARG A 1 97 ? 4.481 -14.334 14.778 1.00 42.03 97 ARG A C 1
ATOM 705 O O . ARG A 1 97 ? 4.313 -13.118 15.017 1.00 42.03 97 ARG A O 1
#

pLDDT: mean 85.76, std 10.56, range [42.03, 96.12]

Radius of gyration: 14.42 Å; chains: 1; bounding box: 30×23×40 Å

Secondary structure (DSSP, 8-state):
-HHHHHHHHHHHHHHHHHHHHHHH-HHHHHHTTPPPPS---HHHHHHHHHHHHHHHHHTT-HHHHHHHHHHHHHHHHHHHTS-HHHHHHHHHTTS--

Foldseek 3Di:
DVLVVLLVVLLVLLLLLLLLCLLQPPVLCVVVVHDHDPDRVNVSSVCSNPVSLVVCVVVVNVVSNVSSVVNNVVVSVVSVPDRSVVS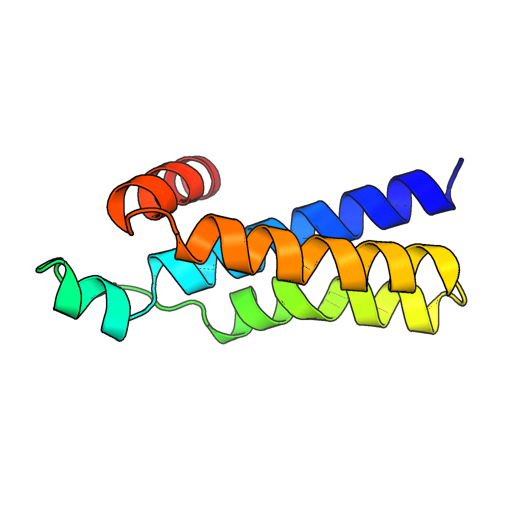VVVNVVVPPD